Protein AF-A0A847WDC4-F1 (afdb_monomer_lite)

Sequence (102 aa):
GEMVLALEELGSCISDIQSSEYKDNELADCINRFLGRLSARDRRIFIQRYWYVCSIKQIADSLNLKEGTVKVSLSRNRERLRKFLEKEDIVIWKSQESCLKP

Secondary structure (DSSP, 8-state):
-HHHHHHHHHHTTSTT----TTSHHHHHHHHHHHHHHS-HHHHHHHHHHHTS---HHHHHHHHT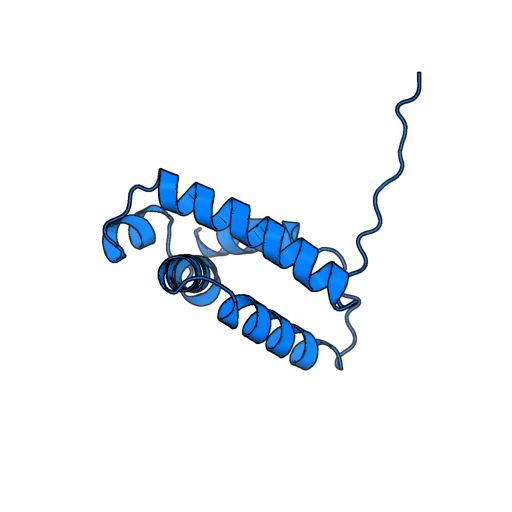--HHHHHHHHHHHHHHHHHHHHHTTS------------

Radius of gyration: 15.22 Å; chains: 1; bounding box: 28×43×40 Å

pLDDT: mean 82.64, std 17.78, range [35.09, 98.44]

Foldseek 3Di:
DLQVVLCVLLCVLFPDQPDDVVCPVVVVVLVVVLLVPDDPLLSQLNCCSNVVSDDLVRSCVVSVHDSVVSVVSSVVSSVVSSVSCVVVVRDDDDPPPDDDDD

Structure (mmCIF, N/CA/C/O backbone):
data_AF-A0A847WDC4-F1
#
_entry.id   AF-A0A847WDC4-F1
#
loop_
_atom_site.group_PDB
_atom_site.id
_atom_site.type_symbol
_atom_site.label_atom_id
_atom_site.label_alt_id
_atom_site.label_comp_id
_atom_site.label_asym_id
_atom_site.label_entity_id
_atom_site.label_seq_id
_atom_site.pdbx_PDB_ins_code
_atom_site.Cartn_x
_atom_site.Cartn_y
_atom_site.Cartn_z
_atom_site.occupancy
_atom_site.B_iso_or_equiv
_atom_site.auth_seq_id
_atom_site.auth_comp_id
_atom_site.auth_asym_id
_atom_site.auth_atom_id
_atom_site.pdbx_PDB_model_num
ATOM 1 N N . GLY A 1 1 ? 15.764 -6.383 2.168 1.00 78.94 1 GLY A N 1
ATOM 2 C CA . GLY A 1 1 ? 14.863 -7.203 1.327 1.00 78.94 1 GLY A CA 1
ATOM 3 C C . GLY A 1 1 ? 13.510 -6.525 1.221 1.00 78.94 1 GLY A C 1
ATOM 4 O O . GLY A 1 1 ? 13.237 -5.657 2.040 1.00 78.94 1 GLY A O 1
ATOM 5 N N . GLU A 1 2 ? 12.674 -6.902 0.250 1.00 88.56 2 GLU A N 1
ATOM 6 C CA . GLU A 1 2 ? 11.382 -6.229 -0.011 1.00 88.56 2 GLU A CA 1
ATOM 7 C C . GLU A 1 2 ? 10.427 -6.239 1.190 1.00 88.56 2 GLU A C 1
ATOM 9 O O . GLU A 1 2 ? 9.737 -5.253 1.423 1.00 88.56 2 GLU A O 1
ATOM 14 N N . MET A 1 3 ? 10.452 -7.304 1.999 1.00 85.62 3 MET A N 1
ATOM 15 C CA . MET A 1 3 ? 9.658 -7.408 3.231 1.00 85.62 3 MET A CA 1
ATOM 16 C C . MET A 1 3 ? 9.962 -6.287 4.222 1.00 85.62 3 MET A C 1
ATOM 18 O O . MET A 1 3 ? 9.043 -5.631 4.695 1.00 85.62 3 MET A O 1
ATOM 22 N N . VAL A 1 4 ? 11.244 -6.037 4.497 1.00 87.00 4 VAL A N 1
ATOM 23 C CA . VAL A 1 4 ? 11.669 -4.993 5.442 1.00 87.00 4 VAL A CA 1
ATOM 24 C C . VAL A 1 4 ? 11.225 -3.617 4.947 1.00 87.00 4 VAL A C 1
ATOM 26 O O . VAL A 1 4 ? 10.626 -2.864 5.702 1.00 87.00 4 VAL A O 1
ATOM 29 N N . LEU A 1 5 ? 11.410 -3.332 3.654 1.00 87.94 5 LEU A N 1
ATOM 30 C CA . LEU A 1 5 ? 11.009 -2.054 3.059 1.00 87.94 5 LEU A CA 1
ATOM 31 C C . LEU A 1 5 ? 9.488 -1.850 3.087 1.00 87.94 5 LEU A C 1
ATOM 33 O O . LEU A 1 5 ? 9.013 -0.758 3.387 1.00 87.94 5 LEU A O 1
ATOM 37 N N . ALA A 1 6 ? 8.711 -2.890 2.777 1.00 86.88 6 ALA A N 1
ATOM 38 C CA . ALA A 1 6 ? 7.254 -2.823 2.834 1.00 86.88 6 ALA A CA 1
ATOM 39 C C . ALA A 1 6 ? 6.756 -2.597 4.273 1.00 86.88 6 ALA A C 1
ATOM 41 O O . ALA A 1 6 ? 5.825 -1.818 4.479 1.00 86.88 6 ALA A O 1
ATOM 42 N N . LEU A 1 7 ? 7.394 -3.231 5.263 1.00 85.44 7 LEU A N 1
ATOM 43 C CA . LEU A 1 7 ? 7.080 -3.040 6.678 1.00 85.44 7 LEU A CA 1
ATOM 44 C C . LEU A 1 7 ? 7.457 -1.642 7.175 1.00 85.44 7 LEU A C 1
ATOM 46 O O . LEU A 1 7 ? 6.651 -1.027 7.859 1.00 85.44 7 LEU A O 1
ATOM 50 N N . GLU A 1 8 ? 8.621 -1.105 6.809 1.00 86.38 8 GLU A N 1
ATOM 51 C CA . GLU A 1 8 ? 9.024 0.267 7.159 1.00 86.38 8 GLU A CA 1
ATOM 52 C C . GLU A 1 8 ? 8.062 1.305 6.562 1.00 86.38 8 GLU A C 1
ATOM 54 O O . GLU A 1 8 ? 7.596 2.217 7.251 1.00 86.38 8 GLU A O 1
ATOM 59 N N . GLU A 1 9 ? 7.699 1.135 5.286 1.00 85.31 9 GLU A N 1
ATOM 60 C CA . GLU A 1 9 ? 6.711 1.982 4.618 1.00 85.31 9 GLU A CA 1
ATOM 61 C C . GLU A 1 9 ? 5.365 1.967 5.346 1.00 85.31 9 GLU A C 1
ATOM 63 O O . GLU A 1 9 ? 4.773 3.027 5.553 1.00 85.31 9 GLU A O 1
ATOM 68 N N . LEU A 1 10 ? 4.869 0.782 5.711 1.00 83.81 10 LEU A N 1
ATOM 69 C CA . LEU A 1 10 ? 3.560 0.626 6.339 1.00 83.81 10 LEU A CA 1
ATOM 70 C C . LEU A 1 10 ? 3.574 1.039 7.817 1.00 83.81 10 LEU A C 1
ATOM 72 O O . LEU A 1 10 ? 2.654 1.714 8.269 1.00 83.81 10 LEU A O 1
ATOM 76 N N . GLY A 1 11 ? 4.633 0.697 8.550 1.00 76.56 11 GLY A N 1
ATOM 77 C CA . GLY A 1 11 ? 4.816 1.011 9.967 1.00 76.56 11 GLY A CA 1
ATOM 78 C C . GLY A 1 11 ? 4.847 2.512 10.234 1.00 76.56 11 GLY A C 1
ATOM 79 O O . GLY A 1 11 ? 4.230 2.973 11.189 1.00 76.56 11 GLY A O 1
ATOM 80 N N . SER A 1 12 ? 5.432 3.298 9.323 1.00 71.44 12 SER A N 1
ATOM 81 C CA . SER A 1 12 ? 5.373 4.768 9.387 1.00 71.44 12 SER A CA 1
ATOM 82 C C . SER A 1 12 ? 3.951 5.349 9.301 1.00 71.44 12 SER A C 1
ATOM 84 O O . SER A 1 12 ? 3.749 6.522 9.603 1.00 71.44 12 SER A O 1
ATOM 86 N N . CYS A 1 13 ? 2.962 4.549 8.885 1.00 68.44 13 CYS A N 1
ATOM 87 C CA . CYS A 1 13 ? 1.573 4.963 8.675 1.00 68.44 13 CYS A CA 1
ATOM 88 C C . CYS A 1 13 ? 0.596 4.427 9.724 1.00 68.44 13 CYS A C 1
ATOM 90 O O . CYS A 1 13 ? -0.592 4.726 9.620 1.00 68.44 13 CYS A O 1
ATOM 92 N N . ILE A 1 14 ? 1.057 3.617 10.681 1.00 70.00 14 ILE A N 1
ATOM 93 C CA . ILE A 1 14 ? 0.203 2.900 11.647 1.00 70.00 14 ILE A CA 1
ATOM 94 C C . ILE A 1 14 ? 0.661 3.166 13.102 1.00 70.00 14 ILE A C 1
ATOM 96 O O . ILE A 1 14 ? 0.317 2.435 14.022 1.00 70.00 14 ILE A O 1
ATOM 100 N N . SER A 1 15 ? 1.442 4.224 13.343 1.00 61.75 15 SER A N 1
ATOM 101 C CA . SER A 1 15 ? 2.053 4.484 14.652 1.00 61.75 15 SER A CA 1
ATOM 102 C C . SER A 1 15 ? 1.040 4.477 15.802 1.00 61.75 15 SER A C 1
ATOM 104 O O . SER A 1 15 ? 0.098 5.260 15.808 1.00 61.75 15 SER A O 1
ATOM 106 N N . ASP A 1 16 ? 1.317 3.634 16.799 1.00 55.69 16 ASP A N 1
ATOM 107 C CA . ASP A 1 16 ? 0.631 3.545 18.094 1.00 55.69 16 ASP A CA 1
ATOM 108 C C . ASP A 1 16 ? -0.797 2.955 18.064 1.00 55.69 16 ASP A C 1
ATOM 110 O O . ASP A 1 16 ? -1.725 3.450 18.711 1.00 55.69 16 ASP A O 1
ATOM 114 N N . ILE A 1 17 ? -0.982 1.824 17.363 1.00 57.12 17 ILE A N 1
ATOM 115 C CA . ILE A 1 17 ? -2.090 0.917 17.701 1.00 57.12 17 ILE A CA 1
ATOM 116 C C . ILE A 1 17 ? -1.842 0.414 19.126 1.00 57.12 17 ILE A C 1
ATOM 118 O O . ILE A 1 17 ? -1.002 -0.452 19.352 1.00 57.12 17 ILE A O 1
ATOM 122 N N . GLN A 1 18 ? -2.585 0.962 20.087 1.00 52.81 18 GLN A N 1
ATOM 123 C CA . GLN A 1 18 ? -2.681 0.430 21.447 1.00 52.81 18 GLN A CA 1
ATOM 124 C C . GLN A 1 18 ? -3.046 -1.060 21.355 1.00 52.81 18 GLN A C 1
ATOM 126 O O . GLN A 1 18 ? -4.183 -1.388 21.008 1.00 52.81 18 GLN A O 1
ATOM 131 N N . SER A 1 19 ? -2.076 -1.943 21.605 1.00 50.72 19 SER A N 1
ATOM 132 C CA . SER A 1 19 ? -2.198 -3.396 21.473 1.00 50.72 19 SER A CA 1
ATOM 133 C C . SER A 1 19 ? -3.147 -3.947 22.537 1.00 50.72 19 SER A C 1
ATOM 135 O O . SER A 1 19 ? -2.745 -4.317 23.638 1.00 50.72 19 SER A O 1
ATOM 137 N N . SER A 1 20 ? -4.430 -3.949 22.212 1.00 49.81 20 SER A N 1
ATOM 138 C CA . SER A 1 20 ? -5.467 -4.711 22.892 1.00 49.81 20 SER A CA 1
ATOM 139 C C . SER A 1 20 ? -5.828 -5.867 21.966 1.00 49.81 20 SER A C 1
ATOM 141 O O . SER A 1 20 ? -6.133 -5.623 20.801 1.00 49.81 20 SER A O 1
ATOM 143 N N . GLU A 1 21 ? -5.822 -7.103 22.470 1.00 53.91 21 GLU A N 1
ATOM 144 C CA . GLU A 1 21 ? -6.178 -8.333 21.731 1.00 53.91 21 GLU A CA 1
ATOM 145 C C . GLU A 1 21 ? -7.575 -8.273 21.069 1.00 53.91 21 GLU A C 1
ATOM 147 O O . GLU A 1 21 ? -7.907 -9.092 20.216 1.00 53.91 21 GLU A O 1
ATOM 152 N N . TYR A 1 22 ? -8.388 -7.268 21.411 1.00 50.72 22 TYR A N 1
ATOM 153 C CA . TYR A 1 22 ? -9.704 -7.005 20.828 1.00 50.72 22 TYR A CA 1
ATOM 154 C C . TYR A 1 22 ? -9.680 -6.094 19.584 1.00 50.72 22 TYR A C 1
ATOM 156 O O . TYR A 1 22 ? -10.709 -5.956 18.928 1.00 50.72 22 TYR A O 1
ATOM 164 N N . LYS A 1 23 ? -8.537 -5.483 19.232 1.00 64.88 23 LYS A N 1
ATOM 165 C CA . LYS A 1 23 ? -8.415 -4.533 18.107 1.00 64.88 23 LYS A CA 1
ATOM 166 C C . LYS A 1 23 ? -7.918 -5.143 16.797 1.00 64.88 23 LYS A C 1
ATOM 168 O O . LYS A 1 23 ? -8.075 -4.505 15.760 1.00 64.88 23 LYS A O 1
ATOM 173 N N . ASP A 1 24 ? -7.372 -6.357 16.794 1.00 71.44 24 ASP A N 1
ATOM 174 C CA . ASP A 1 24 ? -6.812 -6.954 15.570 1.00 71.44 24 ASP A CA 1
ATOM 175 C C . ASP A 1 24 ? -7.887 -7.210 14.504 1.00 71.44 24 ASP A C 1
ATOM 177 O O . ASP A 1 24 ? -7.703 -6.872 13.332 1.00 71.44 24 ASP A O 1
ATOM 181 N N . ASN A 1 25 ? -9.048 -7.732 14.914 1.00 79.56 25 ASN A N 1
ATOM 182 C CA . ASN A 1 25 ? -10.184 -7.943 14.011 1.00 79.56 25 ASN A CA 1
ATOM 183 C C . ASN A 1 25 ? -10.764 -6.612 13.510 1.00 79.56 25 ASN A C 1
ATOM 185 O O . ASN A 1 25 ? -11.066 -6.471 12.328 1.00 79.56 2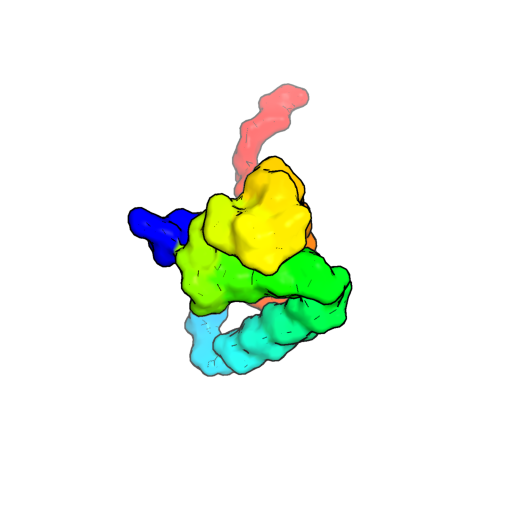5 ASN A O 1
ATOM 189 N N . GLU A 1 26 ? -10.861 -5.610 14.385 1.00 80.38 26 GLU A N 1
ATOM 190 C CA . GLU A 1 26 ? -11.364 -4.280 14.032 1.00 80.38 26 GLU A CA 1
ATOM 191 C C . GLU A 1 26 ? -10.421 -3.545 13.067 1.00 80.38 26 GLU A C 1
ATOM 193 O O . GLU A 1 26 ? -10.867 -2.925 12.096 1.00 80.38 26 GLU A O 1
ATOM 198 N N . LEU A 1 27 ? -9.110 -3.675 13.276 1.00 81.00 27 LEU A N 1
ATOM 199 C CA . LEU A 1 27 ? -8.084 -3.165 12.377 1.00 81.00 27 LEU A CA 1
ATOM 200 C C . LEU A 1 27 ? -8.157 -3.858 11.016 1.00 81.00 27 LEU A C 1
ATOM 202 O O . LEU A 1 27 ? -8.138 -3.180 9.988 1.00 81.00 27 LEU A O 1
ATOM 206 N N . ALA A 1 28 ? -8.251 -5.190 10.995 1.00 84.00 28 ALA A N 1
ATOM 207 C CA . ALA A 1 28 ? -8.372 -5.954 9.760 1.00 84.00 28 ALA A CA 1
ATOM 208 C C . ALA A 1 28 ? -9.624 -5.538 8.972 1.00 84.00 28 ALA A C 1
ATOM 210 O O . ALA A 1 28 ? -9.539 -5.265 7.771 1.00 84.00 28 ALA A O 1
ATOM 211 N N . ASP A 1 29 ? -10.767 -5.400 9.645 1.00 87.25 29 ASP A N 1
ATOM 212 C CA . ASP A 1 29 ? -12.008 -4.924 9.038 1.00 87.25 29 ASP A CA 1
ATOM 213 C C . ASP A 1 29 ? -11.887 -3.489 8.525 1.00 87.25 29 ASP A C 1
ATOM 215 O O . ASP A 1 29 ? -12.349 -3.177 7.425 1.00 87.25 29 ASP A O 1
ATOM 219 N N . CYS A 1 30 ? -11.220 -2.610 9.267 1.00 87.38 30 CYS A N 1
ATOM 220 C CA . CYS A 1 30 ? -10.969 -1.243 8.836 1.00 87.38 30 CYS A CA 1
ATOM 221 C C . CYS A 1 30 ? -10.072 -1.189 7.593 1.00 87.38 30 CYS A C 1
ATOM 223 O O . CYS A 1 30 ? -10.408 -0.532 6.604 1.00 87.38 30 CYS A O 1
ATOM 225 N N . ILE A 1 31 ? -8.980 -1.952 7.574 1.00 88.88 31 ILE A N 1
ATOM 226 C CA . ILE A 1 31 ? -8.111 -2.084 6.402 1.00 88.88 31 ILE A CA 1
ATOM 227 C C . ILE A 1 31 ? -8.906 -2.642 5.211 1.00 88.88 31 ILE A C 1
ATOM 229 O O . ILE A 1 31 ? -8.790 -2.121 4.101 1.00 88.88 31 ILE A O 1
ATOM 233 N N . ASN A 1 32 ? -9.775 -3.633 5.421 1.00 92.62 32 ASN A N 1
ATOM 234 C CA . ASN A 1 32 ? -10.653 -4.161 4.376 1.00 92.62 32 ASN A CA 1
ATOM 235 C C . ASN A 1 32 ? -11.619 -3.094 3.834 1.00 92.62 32 ASN A C 1
ATOM 237 O O . ASN A 1 32 ? -11.752 -2.950 2.612 1.00 92.62 32 ASN A O 1
ATOM 241 N N . ARG A 1 33 ? -12.242 -2.289 4.708 1.00 93.62 33 ARG A N 1
ATOM 242 C CA . ARG A 1 33 ? -13.082 -1.144 4.310 1.00 93.62 33 ARG A CA 1
ATOM 243 C C . ARG A 1 33 ? -12.281 -0.115 3.512 1.00 93.62 33 ARG A C 1
ATOM 245 O O . ARG A 1 33 ? -12.769 0.371 2.491 1.00 93.62 33 ARG A O 1
ATOM 252 N N . PHE A 1 34 ? -11.053 0.190 3.927 1.00 94.31 34 PHE A N 1
ATOM 253 C CA . PHE A 1 34 ? -10.150 1.088 3.206 1.00 94.31 34 PHE A CA 1
ATOM 254 C C . PHE A 1 34 ? -9.827 0.561 1.804 1.00 94.31 34 PHE A C 1
ATOM 256 O O . PHE A 1 34 ? -10.011 1.277 0.817 1.00 94.31 34 PHE A O 1
ATOM 263 N N . LEU A 1 35 ? -9.412 -0.705 1.694 1.00 95.31 35 LEU A N 1
ATOM 264 C CA . LEU A 1 35 ? -9.117 -1.350 0.413 1.00 95.31 35 LEU A CA 1
ATOM 265 C C . LEU A 1 35 ? -10.342 -1.371 -0.509 1.00 95.31 35 LEU A C 1
ATOM 267 O O . LEU A 1 35 ? -10.190 -1.229 -1.723 1.00 95.31 35 LEU A O 1
ATOM 271 N N . GLY A 1 36 ? -11.546 -1.508 0.054 1.00 95.69 36 GL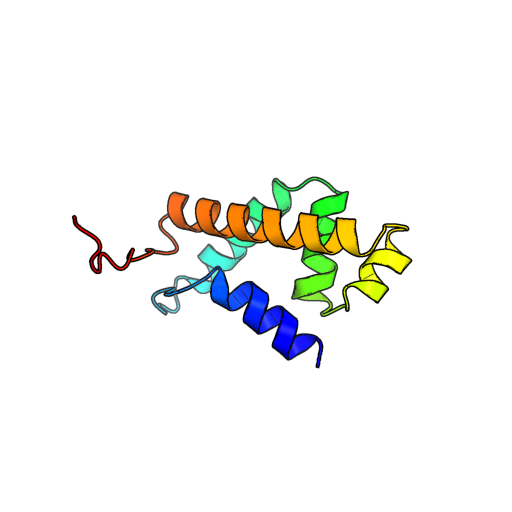Y A N 1
ATOM 272 C CA . GLY A 1 36 ? -12.814 -1.416 -0.671 1.00 95.69 36 GLY A CA 1
ATOM 273 C C . GLY A 1 36 ? -13.111 -0.032 -1.261 1.00 95.69 36 GLY A C 1
ATOM 274 O O . GLY A 1 36 ? -13.852 0.058 -2.235 1.00 95.69 36 GLY A O 1
ATOM 275 N N . ARG A 1 37 ? -12.513 1.042 -0.725 1.00 95.06 37 ARG A N 1
ATOM 276 C CA . ARG A 1 37 ? -12.667 2.423 -1.224 1.00 95.06 37 ARG A CA 1
ATOM 277 C C . ARG A 1 37 ? -11.637 2.810 -2.286 1.00 95.06 37 ARG A C 1
ATOM 279 O O . ARG A 1 37 ? -11.781 3.851 -2.926 1.00 95.06 37 ARG A O 1
ATOM 286 N N . LEU A 1 38 ? -10.580 2.017 -2.461 1.00 96.88 38 LEU A N 1
ATOM 287 C CA . LEU A 1 38 ? -9.571 2.270 -3.484 1.00 96.88 38 LEU A CA 1
ATOM 288 C C . LEU A 1 38 ? -10.096 1.915 -4.879 1.00 96.88 38 LEU A C 1
ATOM 290 O O . LEU A 1 38 ? -10.892 0.994 -5.058 1.00 96.88 38 LEU A O 1
ATOM 294 N N . SER A 1 39 ? -9.580 2.605 -5.899 1.00 97.19 39 SER A N 1
ATOM 295 C CA . SER A 1 39 ? -9.786 2.182 -7.287 1.00 97.19 39 SER A CA 1
ATOM 296 C C . SER A 1 39 ? -9.205 0.779 -7.507 1.00 97.19 39 SER A C 1
ATOM 298 O O . SER A 1 39 ? -8.241 0.393 -6.844 1.00 97.19 39 SER A O 1
ATOM 300 N N . ALA A 1 40 ? -9.725 0.021 -8.478 1.00 97.00 40 ALA A N 1
ATOM 301 C CA . ALA A 1 40 ? -9.228 -1.330 -8.764 1.00 97.00 40 ALA A CA 1
ATOM 302 C C . ALA A 1 40 ? -7.706 -1.367 -9.012 1.00 97.00 40 ALA A C 1
ATOM 304 O O . ALA A 1 40 ? -7.020 -2.282 -8.555 1.00 97.00 40 ALA A O 1
ATOM 305 N N . ARG A 1 41 ? -7.164 -0.344 -9.688 1.00 97.12 41 ARG A N 1
ATOM 306 C CA . ARG A 1 41 ? -5.721 -0.196 -9.919 1.00 97.12 41 ARG A CA 1
ATOM 307 C C . ARG A 1 41 ? -4.964 0.043 -8.615 1.00 97.12 41 ARG A C 1
ATOM 309 O O . ARG A 1 41 ? -3.997 -0.658 -8.336 1.00 97.12 41 ARG A O 1
ATOM 316 N N . ASP A 1 42 ? -5.395 1.021 -7.826 1.00 97.44 42 ASP A N 1
ATOM 317 C CA . ASP A 1 42 ? 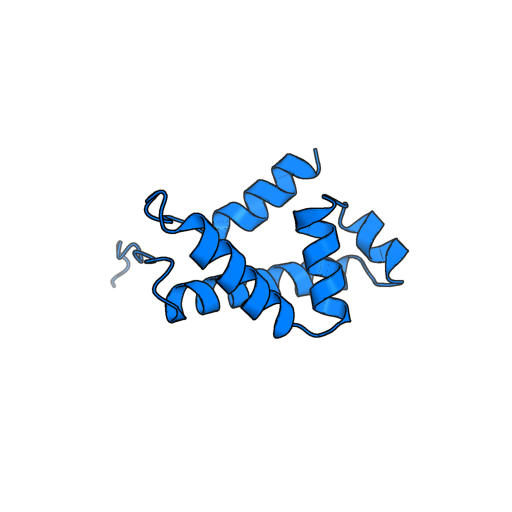-4.710 1.394 -6.588 1.00 97.44 42 ASP A CA 1
ATOM 318 C C . ASP A 1 42 ? -4.781 0.271 -5.544 1.00 97.44 42 ASP A C 1
ATOM 320 O O . ASP A 1 42 ? -3.786 -0.012 -4.882 1.00 97.44 42 ASP A O 1
ATOM 324 N N . ARG A 1 43 ? -5.913 -0.443 -5.467 1.00 97.69 43 ARG A N 1
ATOM 325 C CA . ARG A 1 43 ? -6.072 -1.639 -4.632 1.00 97.69 43 ARG A CA 1
ATOM 326 C C . ARG A 1 43 ? -5.082 -2.734 -5.026 1.00 97.69 43 ARG A C 1
ATOM 328 O O . ARG A 1 43 ? -4.438 -3.304 -4.152 1.00 97.69 43 ARG A O 1
ATOM 335 N N . ARG A 1 44 ? -4.927 -3.017 -6.327 1.00 97.50 44 ARG A N 1
ATOM 336 C CA . ARG A 1 44 ? -3.951 -4.010 -6.815 1.00 97.50 44 ARG A CA 1
ATOM 337 C C . ARG A 1 44 ? -2.517 -3.616 -6.471 1.00 97.50 44 ARG A C 1
ATOM 339 O O . ARG A 1 44 ? -1.774 -4.471 -6.007 1.00 97.50 44 ARG A O 1
ATOM 346 N N . ILE A 1 45 ? -2.150 -2.346 -6.655 1.00 98.12 45 ILE A N 1
ATOM 347 C CA . ILE A 1 45 ? -0.825 -1.830 -6.272 1.00 98.12 45 ILE A CA 1
ATOM 348 C C . ILE A 1 45 ? -0.583 -2.042 -4.771 1.00 98.12 45 ILE A C 1
ATOM 350 O O . ILE A 1 45 ? 0.454 -2.571 -4.382 1.00 98.12 45 ILE A O 1
ATOM 354 N N . PHE A 1 46 ? -1.553 -1.664 -3.936 1.00 96.69 46 PHE A N 1
ATOM 355 C CA . PHE A 1 46 ? -1.441 -1.746 -2.481 1.00 96.69 46 PHE A CA 1
ATOM 356 C C . PHE A 1 46 ? -1.326 -3.199 -1.990 1.00 96.69 46 PHE A C 1
ATOM 358 O O . PHE A 1 46 ? -0.435 -3.518 -1.206 1.00 96.69 46 PHE A O 1
ATOM 365 N N . ILE A 1 47 ? -2.171 -4.102 -2.501 1.00 96.00 47 ILE A N 1
ATOM 366 C CA . ILE A 1 47 ? -2.141 -5.529 -2.146 1.00 96.00 47 ILE A CA 1
ATOM 367 C C . ILE A 1 47 ? -0.835 -6.184 -2.610 1.00 96.00 47 ILE A C 1
ATOM 369 O O . ILE A 1 47 ? -0.208 -6.901 -1.834 1.00 96.00 47 ILE A O 1
ATOM 373 N N . GLN A 1 48 ? -0.381 -5.927 -3.843 1.00 97.12 48 GLN A N 1
ATOM 374 C CA . GLN A 1 48 ? 0.895 -6.479 -4.309 1.00 97.12 48 GLN A CA 1
ATOM 375 C C . GLN A 1 48 ? 2.070 -6.009 -3.447 1.00 97.12 48 GLN A C 1
ATOM 377 O O . GLN A 1 48 ? 2.950 -6.808 -3.140 1.00 97.12 48 GLN A O 1
ATOM 382 N N . ARG A 1 49 ? 2.065 -4.745 -3.006 1.00 96.44 49 ARG A N 1
ATOM 383 C CA . ARG A 1 49 ? 3.132 -4.220 -2.150 1.00 96.44 49 ARG A CA 1
ATOM 384 C C . ARG A 1 49 ? 3.132 -4.834 -0.750 1.00 96.44 49 ARG A C 1
ATOM 386 O O . ARG A 1 49 ? 4.200 -5.210 -0.285 1.00 96.44 49 ARG A O 1
ATOM 393 N N . TYR A 1 50 ? 1.977 -4.924 -0.086 1.00 93.88 50 TYR A N 1
ATOM 394 C CA . TYR A 1 50 ? 1.923 -5.233 1.353 1.00 93.88 50 TYR A CA 1
ATOM 395 C C . TYR A 1 50 ? 1.501 -6.668 1.702 1.00 93.88 50 TYR A C 1
ATOM 397 O O . TYR A 1 50 ? 1.910 -7.157 2.746 1.00 93.88 50 TYR A O 1
ATOM 405 N N . TRP A 1 51 ? 0.753 -7.371 0.840 1.00 92.94 51 TRP A N 1
ATOM 406 C CA . TRP A 1 51 ? 0.400 -8.788 1.055 1.00 92.94 51 TRP A CA 1
ATOM 407 C C . TRP A 1 51 ? 1.349 -9.735 0.329 1.00 92.94 51 TRP A C 1
ATOM 409 O O . TRP A 1 51 ? 1.773 -10.737 0.893 1.00 92.94 51 TRP A O 1
ATOM 419 N N . TYR A 1 52 ? 1.686 -9.422 -0.924 1.00 94.50 52 TYR A N 1
ATOM 420 C CA . TYR A 1 52 ? 2.576 -10.261 -1.736 1.00 94.50 52 TYR A CA 1
ATOM 421 C C . TYR A 1 52 ? 4.039 -9.828 -1.678 1.00 94.50 52 TYR A C 1
ATOM 423 O O . TYR A 1 52 ? 4.900 -10.514 -2.224 1.00 94.50 52 TYR A O 1
ATOM 431 N N . VAL A 1 53 ? 4.326 -8.703 -1.014 1.00 95.00 53 VAL A N 1
ATOM 432 C CA . VAL A 1 53 ? 5.690 -8.212 -0.782 1.00 95.00 53 VAL A CA 1
ATOM 433 C C . VAL A 1 53 ? 6.466 -8.032 -2.098 1.00 95.00 53 VAL A C 1
ATOM 435 O O . VAL A 1 53 ? 7.668 -8.271 -2.196 1.00 95.00 53 VAL A O 1
ATOM 438 N N . CYS A 1 54 ? 5.764 -7.617 -3.154 1.00 95.75 54 CYS A N 1
ATOM 439 C CA . CYS A 1 54 ? 6.373 -7.365 -4.451 1.00 95.75 54 CYS A CA 1
ATOM 440 C C . CYS A 1 54 ? 7.195 -6.068 -4.432 1.00 95.75 54 CYS A C 1
ATOM 442 O O . CYS A 1 54 ? 6.825 -5.066 -3.802 1.00 95.75 54 CYS A O 1
ATOM 444 N N . SER A 1 55 ? 8.292 -6.063 -5.188 1.00 97.19 55 SER A N 1
ATOM 445 C CA . SER A 1 55 ? 9.065 -4.850 -5.445 1.00 97.19 55 SER A CA 1
ATOM 446 C C . SER A 1 55 ? 8.290 -3.875 -6.330 1.00 97.19 55 SER A C 1
ATOM 448 O O . SER A 1 55 ? 7.399 -4.258 -7.092 1.00 97.19 55 SER A O 1
ATOM 450 N N . ILE A 1 56 ? 8.663 -2.594 -6.286 1.00 97.12 56 ILE A N 1
ATOM 451 C CA . ILE A 1 56 ? 8.071 -1.562 -7.153 1.00 97.12 56 ILE A CA 1
ATOM 452 C C . ILE A 1 56 ? 8.157 -1.953 -8.633 1.00 97.12 56 ILE A C 1
ATOM 454 O O . ILE A 1 56 ? 7.194 -1.753 -9.373 1.00 97.12 56 ILE A O 1
ATOM 458 N N . LYS A 1 57 ? 9.287 -2.538 -9.042 1.00 97.94 57 LYS A N 1
ATOM 459 C CA . LYS A 1 57 ? 9.513 -3.009 -10.407 1.00 97.94 57 LYS A CA 1
ATOM 460 C C . LYS A 1 57 ? 8.561 -4.149 -10.776 1.00 97.94 57 LYS A C 1
ATOM 462 O O . LYS A 1 57 ? 7.889 -4.062 -11.792 1.00 97.94 57 LYS A O 1
ATOM 467 N N . GLN A 1 58 ? 8.420 -5.162 -9.917 1.00 98.19 58 GLN A N 1
ATOM 468 C CA . GLN A 1 58 ? 7.495 -6.281 -10.159 1.00 98.19 58 GLN A CA 1
ATOM 469 C C . GLN A 1 58 ? 6.040 -5.813 -10.306 1.00 98.19 58 GLN A C 1
ATOM 471 O O . GLN A 1 58 ? 5.315 -6.314 -11.160 1.00 98.19 58 GLN A O 1
ATOM 476 N N . ILE A 1 59 ? 5.619 -4.831 -9.503 1.00 98.19 59 ILE A N 1
ATOM 477 C CA . ILE A 1 59 ? 4.270 -4.247 -9.582 1.00 98.19 59 ILE A CA 1
ATOM 478 C C . ILE A 1 59 ? 4.095 -3.438 -10.872 1.00 98.19 59 ILE A C 1
ATOM 480 O O . ILE A 1 59 ? 3.039 -3.483 -11.502 1.00 98.19 59 ILE A O 1
ATOM 484 N N . ALA A 1 60 ? 5.118 -2.667 -11.248 1.00 98.25 60 ALA A N 1
ATOM 485 C CA . ALA A 1 60 ? 5.126 -1.889 -12.478 1.00 98.25 60 ALA A CA 1
ATOM 486 C C . ALA A 1 60 ? 4.988 -2.807 -13.702 1.00 98.25 60 ALA A C 1
ATOM 488 O O . ALA A 1 60 ? 4.093 -2.595 -14.519 1.00 98.25 60 ALA A O 1
ATOM 489 N N . ASP A 1 61 ? 5.787 -3.872 -13.757 1.00 98.19 61 ASP A N 1
ATOM 490 C CA . ASP A 1 61 ? 5.769 -4.857 -14.837 1.00 98.19 61 ASP A CA 1
ATOM 491 C C . ASP A 1 61 ? 4.425 -5.610 -14.888 1.00 98.19 61 ASP A C 1
ATOM 493 O O . ASP A 1 61 ? 3.812 -5.714 -15.950 1.00 98.19 61 ASP A O 1
ATOM 497 N N . SER A 1 62 ? 3.905 -6.075 -13.743 1.00 97.25 62 SER A N 1
ATOM 498 C CA . SER A 1 62 ? 2.666 -6.872 -13.688 1.00 97.25 62 SER A CA 1
ATOM 499 C C . SER A 1 62 ? 1.407 -6.090 -14.075 1.00 97.25 62 SER A C 1
ATOM 501 O O . SER A 1 62 ? 0.439 -6.667 -14.573 1.00 97.25 62 SER A O 1
ATOM 503 N N . LEU A 1 63 ? 1.401 -4.776 -13.840 1.00 96.69 63 LEU A N 1
ATOM 504 C CA . LEU A 1 63 ? 0.268 -3.894 -14.124 1.00 96.69 63 LEU A CA 1
ATOM 505 C C . LEU A 1 63 ? 0.473 -3.029 -15.373 1.00 96.69 63 LEU A C 1
ATOM 507 O O . LEU A 1 63 ? -0.397 -2.210 -15.673 1.00 96.69 63 LEU A O 1
ATOM 511 N N . ASN A 1 64 ? 1.592 -3.199 -16.086 1.00 97.56 64 ASN A N 1
ATOM 512 C CA . ASN A 1 64 ? 2.000 -2.367 -17.218 1.00 97.56 64 ASN A CA 1
ATOM 513 C C . ASN A 1 64 ? 1.979 -0.859 -16.880 1.00 97.56 64 ASN A C 1
ATOM 515 O O . ASN A 1 64 ? 1.368 -0.035 -17.565 1.00 97.56 64 ASN A O 1
ATOM 519 N N . LEU A 1 65 ? 2.609 -0.501 -15.760 1.00 97.50 65 LEU A N 1
ATOM 520 C CA . LEU A 1 65 ? 2.721 0.862 -15.243 1.00 97.50 65 LEU A CA 1
ATOM 521 C C . LEU A 1 65 ? 4.183 1.307 -15.198 1.00 97.50 65 LEU A C 1
ATOM 523 O O . LEU A 1 65 ? 5.104 0.503 -15.189 1.00 97.50 65 LEU A O 1
ATOM 527 N N . LYS A 1 66 ? 4.409 2.619 -15.084 1.00 98.19 66 LYS A N 1
ATOM 528 C CA . LYS A 1 66 ? 5.736 3.151 -14.747 1.00 98.19 66 LYS A CA 1
ATOM 529 C C . LYS A 1 66 ? 5.983 3.003 -13.246 1.00 98.19 66 LYS A C 1
ATOM 531 O O . LYS A 1 66 ? 5.088 3.290 -12.449 1.00 98.19 66 LYS A O 1
ATOM 536 N N . GLU A 1 67 ? 7.216 2.698 -12.841 1.00 98.44 67 GLU A N 1
ATOM 537 C CA . GLU A 1 67 ? 7.595 2.647 -11.418 1.00 98.44 67 GLU A CA 1
ATOM 538 C C . GLU A 1 67 ? 7.243 3.938 -10.659 1.00 98.44 67 GLU A C 1
ATOM 540 O O . GLU A 1 67 ? 6.777 3.893 -9.521 1.00 98.44 67 GLU A O 1
ATOM 545 N N . GLY A 1 68 ? 7.398 5.105 -11.298 1.00 98.00 68 GLY A N 1
ATOM 546 C CA . GLY A 1 68 ? 7.000 6.391 -10.714 1.00 98.00 68 GLY A CA 1
ATOM 547 C C . GLY A 1 68 ? 5.504 6.465 -10.384 1.00 98.00 68 GLY A C 1
ATOM 548 O O . GLY A 1 68 ? 5.126 7.001 -9.345 1.00 98.00 68 GLY A O 1
ATOM 549 N N . THR A 1 69 ? 4.646 5.862 -11.212 1.00 97.69 69 THR A N 1
ATOM 550 C CA . THR A 1 69 ? 3.202 5.769 -10.952 1.00 97.69 69 THR A CA 1
ATOM 551 C C . THR A 1 69 ? 2.914 4.887 -9.740 1.00 97.69 69 THR A C 1
ATOM 553 O O . THR A 1 69 ? 2.082 5.252 -8.909 1.00 97.69 69 THR A O 1
ATOM 556 N N . VAL A 1 70 ? 3.625 3.764 -9.604 1.00 98.06 70 VAL A N 1
ATOM 557 C CA . VAL A 1 70 ? 3.510 2.861 -8.450 1.00 98.06 70 VAL A CA 1
ATOM 558 C C . VAL A 1 70 ? 3.928 3.580 -7.164 1.00 98.06 70 VAL A C 1
ATOM 560 O O . VAL A 1 70 ? 3.151 3.613 -6.211 1.00 98.06 70 VAL A O 1
ATOM 563 N N . LYS A 1 71 ? 5.095 4.242 -7.156 1.00 97.00 71 LYS A N 1
ATOM 564 C CA . LYS A 1 71 ? 5.603 5.012 -6.002 1.00 97.00 71 LYS A CA 1
ATOM 565 C C . LYS A 1 71 ? 4.617 6.092 -5.550 1.00 97.00 71 LYS A C 1
ATOM 567 O O . LYS A 1 71 ? 4.301 6.186 -4.364 1.00 97.00 71 LYS A O 1
ATOM 572 N N . VAL A 1 72 ? 4.091 6.877 -6.494 1.00 97.50 72 VAL A N 1
ATOM 573 C CA . VAL A 1 72 ? 3.111 7.937 -6.203 1.00 97.50 72 VAL A CA 1
ATOM 574 C C . VAL A 1 72 ? 1.793 7.357 -5.686 1.00 97.50 72 VAL A C 1
ATOM 576 O O . VAL A 1 72 ?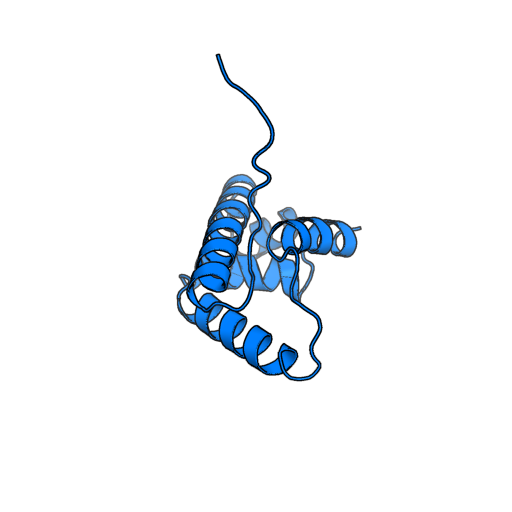 1.229 7.904 -4.738 1.00 97.50 72 VAL A O 1
ATOM 579 N N . SER A 1 73 ? 1.296 6.260 -6.269 1.00 97.31 73 SER A N 1
ATOM 580 C CA . SER A 1 73 ? 0.072 5.601 -5.792 1.00 97.31 73 SER A CA 1
ATOM 581 C C . SER A 1 73 ? 0.247 5.090 -4.359 1.00 97.31 73 SER A C 1
ATOM 583 O O . SER A 1 73 ? -0.577 5.402 -3.499 1.00 97.31 73 SER A O 1
ATOM 585 N N . LEU A 1 74 ? 1.350 4.395 -4.064 1.00 96.50 74 LEU A N 1
ATOM 586 C CA . LEU A 1 74 ? 1.640 3.886 -2.721 1.00 96.50 74 LEU A CA 1
ATOM 587 C C . LEU A 1 74 ? 1.746 5.012 -1.689 1.00 96.50 74 LEU A C 1
ATOM 589 O O . LEU A 1 74 ? 1.076 4.953 -0.664 1.00 96.50 74 LEU A O 1
ATOM 593 N N . SER A 1 75 ? 2.508 6.071 -1.982 1.00 94.25 75 SER A N 1
ATOM 594 C CA . SER A 1 75 ? 2.639 7.229 -1.087 1.00 94.25 75 SER A CA 1
ATOM 595 C C . SER A 1 75 ? 1.285 7.885 -0.787 1.00 94.25 75 SER A C 1
ATOM 597 O O . SER A 1 75 ? 0.939 8.088 0.377 1.00 94.25 75 SER A O 1
ATOM 599 N N . ARG A 1 76 ? 0.472 8.152 -1.818 1.00 94.75 76 ARG A N 1
ATOM 600 C CA . ARG A 1 76 ? -0.852 8.773 -1.645 1.00 94.75 76 ARG A CA 1
ATOM 601 C C . ARG A 1 76 ? -1.816 7.884 -0.868 1.00 94.75 76 ARG A C 1
ATOM 603 O O . ARG A 1 76 ? -2.581 8.389 -0.053 1.00 94.75 76 ARG A O 1
ATOM 610 N N . ASN A 1 77 ? -1.815 6.579 -1.128 1.00 95.25 77 ASN A N 1
ATOM 611 C CA . ASN A 1 77 ? -2.733 5.659 -0.461 1.00 95.25 77 ASN A CA 1
ATOM 612 C C . ASN A 1 77 ? -2.319 5.366 0.981 1.00 95.25 77 ASN A C 1
ATOM 614 O O . ASN A 1 77 ? -3.198 5.224 1.819 1.00 95.25 77 ASN A O 1
ATOM 618 N N . ARG A 1 78 ? -1.022 5.377 1.301 1.00 93.44 78 ARG A N 1
ATOM 619 C CA . ARG A 1 78 ? -0.538 5.338 2.687 1.00 93.44 78 ARG A CA 1
ATOM 620 C C . ARG A 1 78 ? -1.026 6.533 3.508 1.00 93.44 78 ARG A C 1
ATOM 622 O O . ARG A 1 78 ? -1.597 6.350 4.576 1.00 93.44 78 ARG A O 1
ATOM 629 N N . GLU A 1 79 ? -0.918 7.742 2.961 1.00 90.94 79 GLU A N 1
ATOM 630 C CA . GLU A 1 79 ? -1.447 8.950 3.610 1.00 90.94 79 GLU A CA 1
ATOM 631 C C . GLU A 1 79 ? -2.978 8.906 3.772 1.00 90.94 79 GLU A C 1
ATOM 633 O O . GLU A 1 79 ? -3.528 9.362 4.774 1.00 90.94 79 GLU A O 1
ATOM 638 N N . ARG A 1 80 ? -3.693 8.329 2.798 1.00 92.44 80 ARG A N 1
ATOM 639 C CA . ARG A 1 80 ? -5.142 8.108 2.914 1.00 92.44 80 ARG A CA 1
ATOM 640 C C . ARG A 1 80 ? -5.485 7.069 3.976 1.00 92.44 80 ARG A C 1
ATOM 642 O O . ARG A 1 80 ? -6.467 7.271 4.678 1.00 92.44 80 ARG A O 1
ATOM 649 N N . LEU A 1 81 ? -4.709 5.990 4.086 1.00 91.50 81 LEU A N 1
ATOM 650 C CA . LEU A 1 81 ? -4.887 4.974 5.121 1.00 91.50 81 LEU A CA 1
ATOM 651 C C . LEU A 1 81 ? -4.694 5.593 6.506 1.00 91.50 81 LEU A C 1
ATOM 653 O O . LEU A 1 81 ? -5.556 5.413 7.355 1.00 91.50 81 LEU A O 1
ATOM 657 N N . ARG A 1 82 ? -3.639 6.393 6.699 1.00 86.81 82 ARG A N 1
ATOM 658 C CA . ARG A 1 82 ? -3.387 7.121 7.952 1.00 86.81 82 ARG A CA 1
ATOM 659 C C . ARG A 1 82 ? -4.607 7.936 8.392 1.00 86.81 82 ARG A C 1
ATOM 661 O O . ARG A 1 82 ? -5.150 7.708 9.466 1.00 86.81 82 ARG A O 1
ATOM 668 N N . LYS A 1 83 ? -5.107 8.804 7.507 1.00 86.69 83 LYS A N 1
ATOM 669 C CA . LYS A 1 83 ? -6.311 9.622 7.753 1.00 86.69 83 LYS A CA 1
ATOM 670 C C . LYS A 1 83 ? -7.574 8.793 7.967 1.00 86.69 83 LYS A C 1
ATOM 672 O O . LYS A 1 83 ? -8.491 9.222 8.660 1.00 86.69 83 LYS A O 1
ATOM 677 N N . PHE A 1 84 ? -7.661 7.635 7.318 1.00 88.19 84 PHE A N 1
ATOM 678 C CA . PHE A 1 84 ? -8.793 6.734 7.480 1.00 88.19 84 PHE A CA 1
ATOM 679 C C . PHE A 1 84 ? -8.792 6.092 8.870 1.00 88.19 84 PHE A C 1
ATOM 681 O O . PHE A 1 84 ? -9.827 6.090 9.524 1.00 88.19 84 PHE A O 1
ATOM 688 N N . LEU A 1 85 ? -7.631 5.636 9.346 1.00 84.19 85 LEU A N 1
ATOM 689 C CA . LEU A 1 85 ? -7.460 5.067 10.684 1.00 84.19 85 LEU A CA 1
ATOM 690 C C . LEU A 1 85 ? -7.662 6.105 11.798 1.00 84.19 85 LEU A C 1
ATOM 692 O O . LEU A 1 85 ? -8.265 5.774 12.814 1.00 84.19 85 LEU A O 1
ATOM 696 N N . GLU A 1 86 ? -7.213 7.348 11.585 1.00 81.44 86 GLU A N 1
ATOM 697 C CA . GLU A 1 86 ? -7.494 8.493 12.471 1.00 81.44 86 GLU A CA 1
ATOM 698 C C . GLU A 1 86 ? -9.001 8.735 12.617 1.00 81.44 86 GLU A C 1
ATOM 700 O O . GLU A 1 86 ? -9.496 8.950 13.715 1.00 81.44 86 GLU A O 1
ATOM 705 N N . LYS A 1 87 ? -9.747 8.687 11.507 1.00 84.31 87 LYS A N 1
ATOM 706 C CA . LYS A 1 87 ? -11.192 8.950 11.510 1.00 84.31 87 LYS A CA 1
ATOM 707 C C . LYS A 1 87 ? -12.008 7.850 12.191 1.00 84.31 87 LYS A C 1
ATOM 709 O O . LYS A 1 87 ? -13.089 8.126 12.696 1.00 84.31 87 LYS A O 1
ATOM 714 N N . GLU A 1 88 ? -11.539 6.611 12.129 1.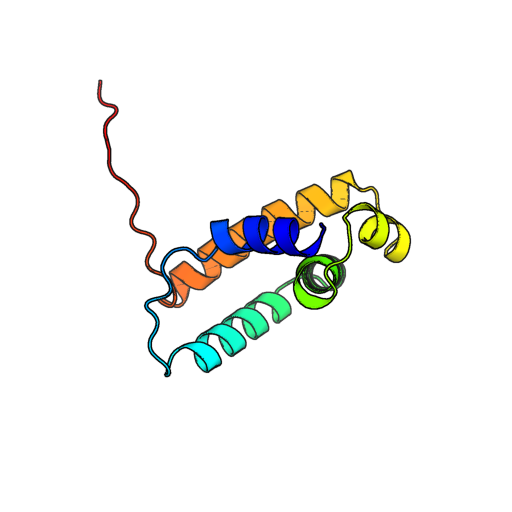00 78.06 88 GLU A N 1
ATOM 715 C CA . GLU A 1 88 ? -12.227 5.461 12.721 1.00 78.06 88 GLU A CA 1
ATOM 716 C C . GLU A 1 88 ? -11.816 5.262 14.199 1.00 78.06 88 GLU A C 1
ATOM 718 O O . GLU A 1 88 ? -12.135 4.228 14.770 1.00 78.06 88 GLU A O 1
ATOM 723 N N . ASP A 1 89 ? -11.093 6.224 14.802 1.00 71.38 89 ASP A N 1
ATOM 724 C CA . ASP A 1 89 ? -10.572 6.203 16.184 1.00 71.38 89 ASP A CA 1
ATOM 725 C C . ASP A 1 89 ? -9.705 4.967 16.521 1.00 71.38 89 ASP A C 1
ATOM 727 O O . ASP A 1 89 ? -9.468 4.627 17.684 1.00 71.38 89 ASP A O 1
ATOM 731 N N . ILE A 1 90 ? -9.174 4.297 15.492 1.00 70.00 90 ILE A N 1
ATOM 732 C CA . ILE A 1 90 ? -8.337 3.097 15.643 1.00 70.00 90 ILE A CA 1
ATOM 733 C C . ILE A 1 90 ? -6.921 3.481 16.069 1.00 70.00 90 ILE A C 1
ATOM 735 O O . ILE A 1 90 ? -6.301 2.781 16.875 1.00 70.00 90 ILE A O 1
ATOM 739 N N . VAL A 1 91 ? -6.419 4.601 15.540 1.00 67.50 91 VAL A N 1
ATOM 740 C CA . VAL A 1 91 ? -5.072 5.110 15.805 1.00 67.50 91 VAL A CA 1
ATOM 741 C C . VAL A 1 91 ? -5.144 6.555 16.278 1.00 67.50 91 VAL A C 1
ATOM 743 O O . VAL A 1 91 ? -5.709 7.410 15.598 1.00 67.50 91 VAL A O 1
ATOM 746 N N . ILE A 1 92 ? -4.515 6.837 17.420 1.00 60.38 92 ILE A N 1
ATOM 747 C CA . ILE A 1 92 ? -4.351 8.196 17.939 1.00 60.38 92 ILE A CA 1
ATOM 748 C C . ILE A 1 92 ? -2.968 8.689 17.529 1.00 60.38 92 ILE A C 1
ATOM 750 O O . ILE A 1 92 ? -1.957 8.277 18.095 1.00 60.38 92 ILE A O 1
ATOM 754 N N . TRP A 1 93 ? -2.913 9.621 16.583 1.00 62.66 93 TRP A N 1
ATOM 755 C CA . TRP A 1 93 ? -1.663 10.291 16.247 1.00 62.66 93 TRP A CA 1
ATOM 756 C C . TRP A 1 93 ? -1.428 11.425 17.228 1.00 62.66 93 TRP A C 1
ATOM 758 O O . TRP A 1 93 ? -2.025 12.497 17.129 1.00 62.66 93 TRP A O 1
ATOM 768 N N . LYS A 1 94 ? -0.533 11.201 18.190 1.00 51.03 94 LYS A N 1
ATOM 769 C CA . LYS A 1 94 ? 0.010 12.307 18.973 1.00 51.03 94 LYS A CA 1
ATOM 770 C C . LYS A 1 94 ? 0.927 13.107 18.058 1.00 51.03 94 LYS A C 1
ATOM 772 O O . LYS A 1 94 ? 2.081 12.737 17.852 1.00 51.03 94 LYS A O 1
ATOM 777 N N . SER A 1 95 ? 0.411 14.200 17.498 1.00 46.06 95 SER A N 1
ATOM 778 C CA . SER A 1 95 ? 1.260 15.267 16.977 1.00 46.06 95 SER A CA 1
ATOM 779 C C . SER A 1 95 ? 2.266 15.616 18.066 1.00 46.06 95 SER A C 1
ATOM 781 O O . SER A 1 95 ? 1.876 16.038 19.155 1.00 46.06 95 SER A O 1
ATOM 783 N N . GLN A 1 96 ? 3.558 15.429 17.799 1.00 37.62 96 GLN A N 1
ATOM 784 C CA . GLN A 1 96 ? 4.555 16.139 18.579 1.00 37.62 96 GLN A CA 1
ATOM 785 C C . GLN A 1 96 ? 4.373 17.628 18.281 1.00 37.62 96 GLN A C 1
ATOM 787 O O . GLN A 1 96 ? 4.885 18.147 17.293 1.00 37.62 96 GLN A O 1
ATOM 792 N N . GLU A 1 97 ? 3.642 18.323 19.147 1.00 49.03 97 GLU A N 1
ATOM 793 C CA . GLU A 1 97 ? 3.974 19.707 19.436 1.00 49.03 97 GLU A CA 1
ATOM 794 C C . GLU A 1 97 ? 5.378 19.707 20.050 1.00 49.03 97 GLU A C 1
ATOM 796 O O . GLU A 1 97 ? 5.584 19.345 21.206 1.00 49.03 97 GLU A O 1
ATOM 801 N N . SER A 1 98 ? 6.366 20.076 19.243 1.00 46.38 98 SER A N 1
ATOM 802 C CA . SER A 1 98 ? 7.646 20.581 19.719 1.00 46.38 98 SER A CA 1
ATOM 803 C C . SER A 1 98 ? 8.094 21.685 18.770 1.00 46.38 98 SER A C 1
ATOM 805 O O . SER A 1 98 ? 8.521 21.432 17.649 1.00 46.38 98 SER A O 1
ATOM 807 N N . CYS A 1 99 ? 7.921 22.914 19.256 1.00 48.66 99 CYS A N 1
ATOM 808 C CA . CYS A 1 99 ? 8.747 24.085 18.990 1.00 48.66 99 CYS A CA 1
ATOM 809 C C . CYS A 1 99 ? 9.105 24.413 17.533 1.00 48.66 99 CYS A C 1
ATOM 811 O O . CYS A 1 99 ? 10.107 23.941 17.012 1.00 48.66 99 CYS A O 1
ATOM 813 N N . LEU A 1 100 ? 8.398 25.399 16.974 1.00 36.09 100 LEU A N 1
ATOM 814 C CA . LEU A 1 100 ? 9.013 26.559 16.315 1.00 36.09 100 LEU A CA 1
ATOM 815 C C . LEU A 1 100 ? 8.007 27.724 16.332 1.00 36.09 100 LEU A C 1
ATOM 817 O O . LEU A 1 100 ? 7.216 27.910 15.415 1.00 36.09 100 LEU A O 1
ATOM 821 N N . LYS A 1 101 ? 8.043 28.492 17.428 1.00 35.09 101 LYS A N 1
ATOM 822 C CA . LYS A 1 101 ? 7.978 29.959 17.335 1.00 35.09 101 LYS A CA 1
ATOM 823 C C . LYS A 1 101 ? 9.367 30.417 16.868 1.00 35.09 101 LYS A C 1
ATOM 825 O O . LYS A 1 101 ? 10.350 29.787 17.273 1.00 35.09 101 LYS A O 1
ATOM 830 N N . PRO A 1 102 ? 9.470 31.427 15.998 1.00 48.81 102 PRO A N 1
ATOM 831 C CA . PRO A 1 102 ? 9.085 32.802 16.337 1.00 48.81 102 PRO A CA 1
ATOM 832 C C . PRO A 1 102 ? 7.686 33.201 15.878 1.00 48.81 102 PRO A C 1
ATOM 834 O O . PRO A 1 102 ? 7.365 32.966 14.693 1.00 48.81 102 PRO A O 1
#